Protein AF-A0A2G9TGH9-F1 (afdb_monomer_lite)

Foldseek 3Di:
DDPQQDDQLLVCLLLLNLVSNVVVLVVCPVVDDLVVSLCVQCRATPVGDGSLNSLVPDDPVSDPDPCSSVSSNCSSVVSPHD

Structure (mmCIF, N/CA/C/O backbone):
data_AF-A0A2G9TGH9-F1
#
_entry.id   AF-A0A2G9TGH9-F1
#
loop_
_atom_site.group_PDB
_atom_site.id
_atom_site.type_symbol
_atom_site.label_atom_id
_atom_site.label_alt_id
_atom_site.label_comp_id
_atom_site.label_asym_id
_atom_site.label_entity_id
_atom_site.label_seq_id
_atom_site.pdbx_PDB_ins_code
_atom_site.Cartn_x
_atom_site.Cartn_y
_atom_site.Cartn_z
_atom_site.occupancy
_atom_site.B_iso_or_equiv
_atom_site.auth_seq_id
_atom_site.auth_comp_id
_atom_site.auth_asym_id
_atom_site.auth_atom_id
_atom_site.pdbx_PDB_model_num
ATOM 1 N N . MET A 1 1 ? 6.905 5.961 11.434 1.00 63.16 1 MET A N 1
ATOM 2 C CA . MET A 1 1 ? 7.038 6.598 10.106 1.00 63.16 1 MET A CA 1
ATOM 3 C C . MET A 1 1 ? 8.524 6.657 9.797 1.00 63.16 1 MET A C 1
ATOM 5 O O . MET A 1 1 ? 9.291 6.904 10.725 1.00 63.16 1 MET A O 1
ATOM 9 N N . SER A 1 2 ? 8.939 6.342 8.573 1.00 81.25 2 SER A N 1
ATOM 10 C CA . SER A 1 2 ? 10.350 6.428 8.168 1.00 81.25 2 SER A CA 1
ATOM 11 C C . SER A 1 2 ? 10.791 7.893 7.994 1.00 81.25 2 SER A C 1
ATOM 13 O O . SER A 1 2 ? 9.983 8.814 8.126 1.00 81.25 2 SER A O 1
ATOM 15 N N . LYS A 1 3 ? 12.069 8.118 7.649 1.00 78.94 3 LYS A N 1
ATOM 16 C CA . LYS A 1 3 ? 12.600 9.460 7.336 1.00 78.94 3 LYS A CA 1
ATOM 17 C C . LYS A 1 3 ? 11.907 10.124 6.132 1.00 78.94 3 LYS A C 1
ATOM 19 O O . LYS A 1 3 ? 11.826 11.345 6.095 1.00 78.94 3 LYS A O 1
ATOM 24 N N . SER A 1 4 ? 11.384 9.334 5.194 1.00 87.31 4 SER A N 1
ATOM 25 C CA . SER A 1 4 ? 10.598 9.762 4.021 1.00 87.31 4 SER A CA 1
ATOM 26 C C . SER A 1 4 ? 9.106 9.952 4.327 1.00 87.31 4 SER A C 1
ATOM 28 O O . SER A 1 4 ? 8.326 10.315 3.451 1.00 87.31 4 SER A O 1
ATOM 30 N N . GLY A 1 5 ? 8.675 9.698 5.564 1.00 93.88 5 GLY A N 1
ATOM 31 C CA . GLY A 1 5 ? 7.262 9.734 5.912 1.00 93.88 5 GLY A CA 1
ATOM 32 C C . GLY A 1 5 ? 6.492 8.475 5.493 1.00 93.88 5 GLY A C 1
ATOM 33 O O . GLY A 1 5 ? 5.265 8.468 5.513 1.00 93.88 5 GLY A O 1
ATOM 34 N N . GLU A 1 6 ? 7.168 7.377 5.159 1.00 96.19 6 GLU A N 1
ATOM 35 C CA . GLU A 1 6 ? 6.481 6.125 4.841 1.00 96.19 6 GLU A CA 1
ATOM 36 C C . GLU A 1 6 ? 5.909 5.468 6.106 1.00 96.19 6 GLU A C 1
ATOM 38 O 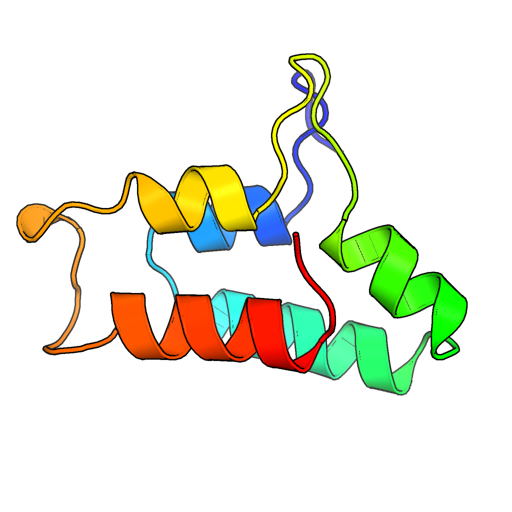O . GLU A 1 6 ? 6.491 5.485 7.202 1.00 96.19 6 GLU A O 1
ATOM 43 N N . THR A 1 7 ? 4.735 4.871 5.940 1.00 97.44 7 THR A N 1
ATOM 44 C CA . THR A 1 7 ? 4.105 3.971 6.914 1.00 97.44 7 THR A CA 1
ATOM 45 C C . THR A 1 7 ? 4.423 2.523 6.535 1.00 97.44 7 THR A C 1
ATOM 47 O O . THR A 1 7 ? 4.803 2.271 5.391 1.00 97.44 7 THR A O 1
ATOM 50 N N . PRO A 1 8 ? 4.229 1.551 7.443 1.00 97.69 8 PRO A N 1
ATOM 51 C CA . PRO A 1 8 ? 4.344 0.137 7.089 1.00 97.69 8 PRO A CA 1
ATOM 52 C C . PRO A 1 8 ? 3.500 -0.249 5.866 1.00 97.69 8 PRO A C 1
ATOM 54 O O . PRO A 1 8 ? 3.961 -1.018 5.031 1.00 97.69 8 PRO A O 1
ATOM 57 N N . LEU A 1 9 ? 2.309 0.344 5.713 1.00 98.19 9 LEU A N 1
ATOM 58 C CA . LEU A 1 9 ? 1.446 0.093 4.560 1.00 98.19 9 LEU A CA 1
ATOM 59 C C . LEU A 1 9 ? 2.051 0.583 3.232 1.00 98.19 9 LEU A C 1
ATOM 61 O O . LEU A 1 9 ? 1.933 -0.117 2.234 1.00 98.19 9 LEU A O 1
ATOM 65 N N . HIS A 1 10 ? 2.740 1.732 3.217 1.00 98.31 10 HIS A N 1
ATOM 66 C CA . HIS A 1 10 ? 3.465 2.192 2.022 1.00 98.31 10 HIS A CA 1
ATOM 67 C C . HIS A 1 10 ? 4.539 1.186 1.603 1.00 98.31 10 HIS A C 1
ATOM 69 O O . HIS A 1 10 ? 4.633 0.832 0.433 1.00 98.31 10 HIS A O 1
ATOM 75 N N . VAL A 1 11 ? 5.323 0.700 2.570 1.00 98.00 11 VAL A N 1
ATOM 76 C CA . VAL A 1 11 ? 6.413 -0.249 2.311 1.00 98.00 11 VAL A CA 1
ATOM 77 C C . VAL A 1 11 ? 5.869 -1.587 1.802 1.00 98.00 11 VAL A C 1
ATOM 79 O O . VAL A 1 11 ? 6.421 -2.150 0.857 1.00 98.00 11 VAL A O 1
ATOM 82 N N . ALA A 1 12 ? 4.768 -2.073 2.386 1.00 98.38 12 ALA A N 1
ATOM 83 C CA . ALA A 1 12 ? 4.089 -3.281 1.923 1.00 98.38 12 ALA A CA 1
ATOM 84 C C . ALA A 1 12 ? 3.576 -3.118 0.483 1.00 98.38 12 ALA A C 1
ATOM 86 O O . ALA A 1 12 ? 3.855 -3.972 -0.356 1.00 98.38 12 ALA A O 1
ATOM 87 N N . ALA A 1 13 ? 2.919 -1.992 0.177 1.00 98.38 13 ALA A N 1
ATOM 88 C CA . ALA A 1 13 ? 2.402 -1.714 -1.159 1.00 98.38 13 ALA A CA 1
ATOM 89 C C . ALA A 1 13 ? 3.518 -1.612 -2.209 1.00 98.38 13 ALA A C 1
ATOM 91 O O . ALA A 1 13 ? 3.457 -2.267 -3.243 1.00 98.38 13 ALA A O 1
ATOM 92 N N . LYS A 1 14 ? 4.592 -0.876 -1.901 1.00 97.50 14 LYS A N 1
ATOM 93 C CA . LYS A 1 14 ? 5.770 -0.733 -2.770 1.00 97.50 14 LYS A CA 1
ATOM 94 C C . LYS A 1 14 ? 6.458 -2.064 -3.084 1.00 97.50 14 LYS A C 1
ATOM 96 O O . LYS A 1 14 ? 7.108 -2.191 -4.114 1.00 97.50 14 LYS A O 1
ATOM 101 N N . SER A 1 15 ? 6.323 -3.047 -2.197 1.00 97.50 15 SER A N 1
ATOM 102 C CA . SER A 1 15 ? 6.905 -4.381 -2.365 1.00 97.50 15 SER A CA 1
ATOM 103 C C . SER A 1 15 ? 5.915 -5.389 -2.961 1.00 97.50 15 SER A C 1
ATOM 105 O O . SER A 1 15 ? 6.204 -6.577 -2.917 1.00 97.50 15 SER A O 1
ATOM 107 N N . CYS A 1 16 ? 4.741 -4.945 -3.434 1.00 98.38 16 CYS A N 1
ATOM 108 C CA . CYS A 1 16 ? 3.629 -5.801 -3.867 1.00 98.38 16 CYS A CA 1
ATOM 109 C C . CYS A 1 16 ? 3.220 -6.857 -2.817 1.00 98.38 16 CYS A C 1
ATOM 111 O O . CYS A 1 16 ? 2.627 -7.862 -3.157 1.00 98.38 16 CYS A O 1
ATOM 113 N N . ASN A 1 17 ? 3.511 -6.659 -1.526 1.00 98.44 17 ASN A N 1
ATOM 114 C CA . ASN A 1 17 ? 3.301 -7.694 -0.512 1.00 98.44 17 ASN A CA 1
ATOM 115 C C . ASN A 1 17 ? 1.867 -7.635 0.031 1.00 98.44 17 ASN A C 1
ATOM 117 O O . ASN A 1 17 ? 1.574 -6.906 0.992 1.00 98.44 17 ASN A O 1
ATOM 121 N N . TYR A 1 18 ? 0.974 -8.388 -0.610 1.00 98.62 18 TYR A N 1
ATOM 122 C CA . TYR A 1 18 ? -0.448 -8.405 -0.279 1.00 98.62 18 TYR A CA 1
ATOM 123 C C . TYR A 1 18 ? -0.709 -8.893 1.149 1.00 98.62 18 TYR A C 1
ATOM 125 O O . TYR A 1 18 ? -1.460 -8.251 1.885 1.00 98.62 18 TYR A O 1
ATOM 133 N N . GLU A 1 19 ? -0.080 -9.986 1.573 1.00 98.38 19 GLU A N 1
ATOM 134 C CA . GLU A 1 19 ? -0.300 -10.588 2.889 1.00 98.38 19 GLU A CA 1
ATOM 135 C C . GLU A 1 19 ? 0.087 -9.624 4.018 1.00 98.38 19 GLU A C 1
ATOM 137 O O . GLU A 1 19 ? -0.656 -9.466 4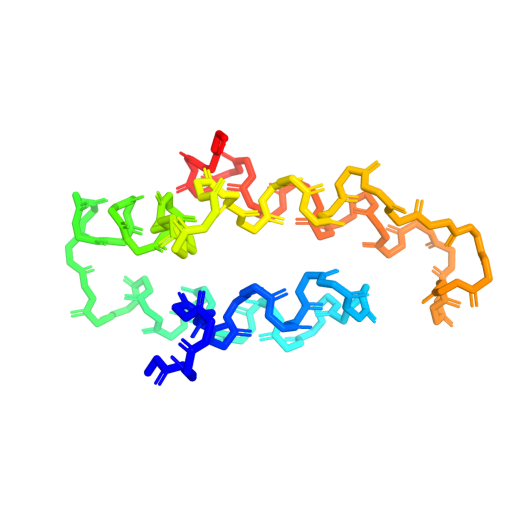.992 1.00 98.38 19 GLU A O 1
ATOM 142 N N . ALA A 1 20 ? 1.218 -8.926 3.879 1.00 98.56 20 ALA A N 1
ATOM 143 C CA . ALA A 1 20 ? 1.639 -7.920 4.847 1.00 98.56 20 ALA A CA 1
ATOM 144 C C . ALA A 1 20 ? 0.669 -6.733 4.879 1.00 98.56 20 ALA A C 1
ATOM 146 O O . ALA A 1 20 ? 0.279 -6.287 5.963 1.00 98.56 20 ALA A O 1
ATOM 147 N N . ALA A 1 21 ? 0.248 -6.234 3.712 1.00 98.56 21 ALA A N 1
ATOM 148 C CA . ALA A 1 21 ? -0.732 -5.156 3.630 1.00 98.56 21 ALA A CA 1
ATOM 149 C C . ALA A 1 21 ? -2.062 -5.561 4.286 1.00 98.56 21 ALA A C 1
ATOM 151 O O . ALA A 1 21 ? -2.596 -4.806 5.099 1.00 98.56 21 ALA A O 1
ATOM 152 N N . GLN A 1 22 ? -2.562 -6.768 4.009 1.00 98.56 22 GLN A N 1
ATOM 153 C CA . GLN A 1 22 ? -3.797 -7.294 4.589 1.00 98.56 22 GLN A CA 1
ATOM 154 C C . GLN A 1 22 ? -3.708 -7.392 6.111 1.00 98.56 22 GLN A C 1
ATOM 156 O O . GLN A 1 22 ? -4.634 -6.959 6.802 1.00 98.56 22 GLN A O 1
ATOM 161 N N . LEU A 1 23 ? -2.599 -7.910 6.644 1.00 98.56 23 LEU A N 1
ATOM 162 C CA . LEU A 1 23 ? -2.383 -8.006 8.086 1.00 98.56 23 LEU A CA 1
ATOM 163 C C . LEU A 1 23 ? -2.403 -6.622 8.748 1.00 98.56 23 LEU A C 1
ATOM 165 O O . LEU A 1 23 ? -3.080 -6.433 9.760 1.00 98.56 23 LEU A O 1
ATOM 169 N N . ILE A 1 24 ? -1.703 -5.646 8.161 1.00 98.31 24 ILE A N 1
ATOM 170 C CA . ILE A 1 24 ? -1.655 -4.267 8.664 1.00 98.31 24 ILE A CA 1
ATOM 171 C C . ILE A 1 24 ? -3.055 -3.653 8.662 1.00 98.31 24 ILE A C 1
ATOM 173 O O . ILE A 1 24 ? -3.504 -3.159 9.695 1.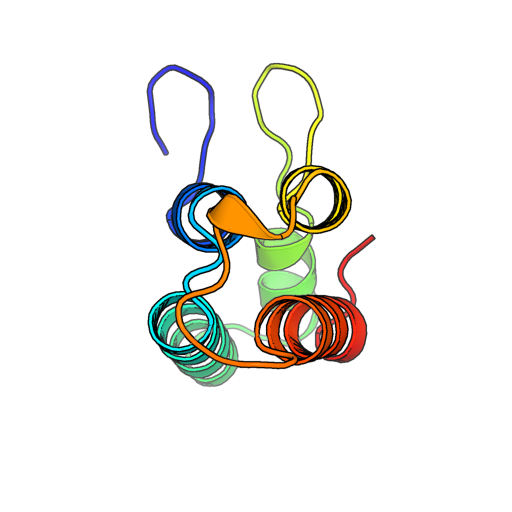00 98.31 24 ILE A O 1
ATOM 177 N N . VAL A 1 25 ? -3.749 -3.687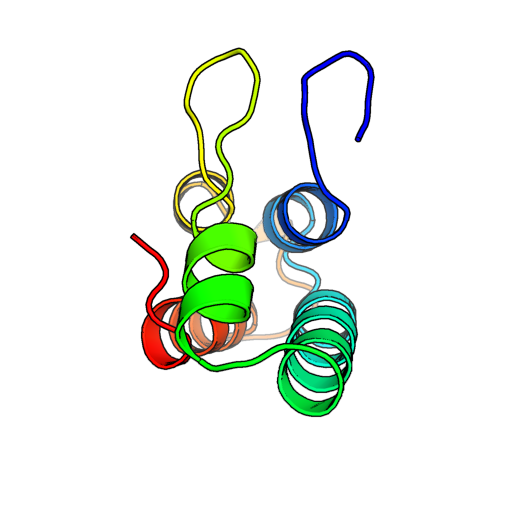 7.521 1.00 97.75 25 VAL A N 1
ATOM 178 C CA . VAL A 1 25 ? -5.075 -3.076 7.367 1.00 97.75 25 VAL A CA 1
ATOM 179 C C . VAL A 1 25 ? -6.080 -3.716 8.320 1.00 97.75 25 VAL A C 1
ATOM 181 O O . VAL A 1 25 ? -6.776 -2.995 9.030 1.00 97.75 25 VAL A O 1
ATOM 184 N N . THR A 1 26 ? -6.096 -5.046 8.418 1.00 97.25 26 THR A N 1
ATOM 185 C CA . THR A 1 26 ? -6.995 -5.778 9.324 1.00 97.25 26 THR A CA 1
ATOM 186 C C . THR A 1 26 ? -6.735 -5.414 10.782 1.00 97.25 26 THR A C 1
ATOM 188 O O . THR A 1 26 ? -7.670 -5.118 11.523 1.00 97.25 26 THR A O 1
ATOM 191 N N . HIS A 1 27 ? -5.468 -5.381 11.201 1.00 97.62 27 HIS A N 1
ATOM 192 C CA . HIS A 1 27 ? -5.119 -5.031 12.574 1.00 97.62 27 HIS A CA 1
ATOM 193 C C . HIS A 1 27 ? -5.489 -3.578 12.911 1.00 97.62 27 HIS A C 1
ATOM 195 O O . HIS A 1 27 ? -6.030 -3.299 13.984 1.00 97.62 27 HIS A O 1
ATOM 201 N N . MET A 1 28 ? -5.257 -2.648 11.980 1.00 96.69 28 MET A N 1
ATOM 202 C CA . MET A 1 28 ? -5.676 -1.255 12.138 1.00 96.69 28 MET A CA 1
ATOM 203 C C . MET A 1 28 ? -7.203 -1.129 12.181 1.00 96.69 28 MET A C 1
ATOM 205 O O . MET A 1 28 ? -7.707 -0.397 13.024 1.00 96.69 28 MET A O 1
ATOM 209 N N . ALA A 1 29 ? -7.944 -1.871 11.353 1.00 94.81 29 ALA A N 1
ATOM 210 C CA . ALA A 1 29 ? -9.411 -1.833 11.307 1.00 94.81 29 ALA A CA 1
ATOM 211 C C . ALA A 1 29 ? -10.059 -2.331 12.604 1.00 94.81 29 ALA A C 1
ATOM 213 O O . ALA A 1 29 ? -11.140 -1.884 12.970 1.00 94.81 29 ALA A O 1
ATOM 214 N N . GLN A 1 30 ? -9.395 -3.251 13.304 1.00 96.44 30 GLN A N 1
ATOM 215 C CA . GLN A 1 30 ? -9.833 -3.746 14.610 1.00 96.44 30 GLN A CA 1
ATOM 216 C C . GLN A 1 30 ? -9.545 -2.767 15.754 1.00 96.44 30 GLN A C 1
ATOM 218 O O . GLN A 1 30 ? -10.187 -2.844 16.798 1.00 96.44 30 GLN A O 1
ATOM 223 N N . THR A 1 31 ? -8.560 -1.883 15.579 1.00 96.31 31 THR A N 1
ATOM 224 C CA . THR A 1 31 ? -8.047 -1.014 16.650 1.00 96.31 31 THR A CA 1
ATOM 225 C C . THR A 1 31 ? -8.549 0.424 16.525 1.00 96.31 31 THR A C 1
ATOM 227 O O . THR A 1 31 ? -8.704 1.116 17.528 1.00 96.31 31 THR A O 1
ATOM 230 N N . LEU A 1 32 ? -8.782 0.884 15.298 1.00 95.94 32 LEU A N 1
ATOM 231 C CA . LEU A 1 32 ? -9.133 2.257 14.960 1.00 95.94 32 LEU A CA 1
ATOM 232 C C . LEU A 1 32 ? -10.604 2.362 14.570 1.00 95.94 32 LEU A C 1
ATOM 234 O O . LEU A 1 32 ? -11.193 1.425 14.030 1.00 95.94 32 LEU A O 1
ATOM 238 N N . ASN A 1 33 ? -11.189 3.539 14.777 1.00 96.44 33 ASN A N 1
ATOM 239 C CA . ASN A 1 33 ? -12.515 3.814 14.234 1.00 96.44 33 ASN A CA 1
ATOM 240 C C . ASN A 1 33 ? -12.463 4.018 12.696 1.00 96.44 33 ASN A C 1
ATOM 242 O O . ASN A 1 33 ? -11.378 4.226 12.138 1.00 96.44 33 ASN A O 1
ATOM 246 N N . PRO A 1 34 ? -13.614 3.996 11.992 1.00 93.12 34 PRO A N 1
ATOM 247 C CA . PRO A 1 34 ? -13.660 4.104 10.530 1.00 93.12 34 PRO A CA 1
ATOM 248 C C . PRO A 1 34 ? -12.969 5.345 9.933 1.00 93.12 34 PRO A C 1
ATOM 250 O O . PRO A 1 34 ? -12.368 5.266 8.860 1.00 93.12 34 PRO A O 1
ATOM 253 N N . GLU A 1 35 ? -13.012 6.494 10.610 1.00 95.38 35 GLU A N 1
ATOM 254 C CA . GLU A 1 35 ? -12.356 7.715 10.127 1.00 95.38 35 GLU A CA 1
ATOM 255 C C . GLU A 1 35 ? -10.836 7.647 10.301 1.00 95.38 35 GLU A C 1
ATOM 257 O O . GLU A 1 35 ? -10.072 8.059 9.424 1.00 95.38 35 GLU A O 1
ATOM 262 N N . GLU A 1 36 ? -10.383 7.090 11.422 1.00 96.62 36 GLU A N 1
ATOM 263 C CA . GLU A 1 36 ? -8.968 6.925 11.737 1.00 96.62 36 GLU A CA 1
ATOM 264 C C . GLU A 1 36 ? -8.283 5.921 10.814 1.00 96.62 36 GLU A C 1
ATOM 266 O O . GLU A 1 36 ? -7.193 6.216 10.312 1.00 96.62 36 GLU A O 1
ATOM 271 N N . ILE A 1 37 ? -8.917 4.778 10.522 1.00 95.81 37 ILE A N 1
ATOM 272 C CA . ILE A 1 37 ? -8.377 3.850 9.524 1.00 95.81 37 ILE A CA 1
ATOM 273 C C . ILE A 1 37 ? -8.326 4.514 8.152 1.00 95.81 37 ILE A C 1
ATOM 275 O O . ILE A 1 37 ? -7.277 4.487 7.513 1.00 95.81 37 ILE A O 1
ATOM 279 N N . ARG A 1 38 ? -9.388 5.205 7.719 1.00 95.88 38 ARG A N 1
ATOM 280 C CA . ARG A 1 38 ? -9.385 5.918 6.434 1.00 95.88 38 ARG A CA 1
ATOM 281 C C . ARG A 1 38 ? -8.247 6.937 6.365 1.00 95.88 38 ARG A C 1
ATOM 283 O O . ARG A 1 38 ? -7.578 7.044 5.336 1.00 95.88 38 ARG A O 1
ATOM 290 N N . LYS A 1 39 ? -7.976 7.658 7.456 1.00 97.12 39 LYS A N 1
ATOM 291 C CA . LYS A 1 39 ? -6.842 8.587 7.566 1.00 97.12 39 LYS A CA 1
ATOM 292 C C . LYS A 1 39 ? -5.489 7.872 7.533 1.00 97.12 39 LYS A C 1
ATOM 294 O O . LYS A 1 39 ? -4.537 8.422 6.984 1.00 97.12 39 LYS A O 1
ATOM 299 N N . TYR A 1 40 ? -5.388 6.679 8.111 1.00 96.94 40 TYR A N 1
ATOM 300 C CA . TYR A 1 40 ? -4.181 5.857 8.061 1.00 96.94 40 TYR A CA 1
ATOM 301 C C . TYR A 1 40 ? -3.895 5.347 6.641 1.00 96.94 40 TYR A C 1
ATOM 303 O O . TYR A 1 40 ? -2.773 5.517 6.165 1.00 96.94 40 TYR A O 1
ATOM 311 N N . ILE A 1 41 ? -4.900 4.792 5.949 1.00 97.38 41 ILE A N 1
ATOM 312 C CA . ILE A 1 41 ? -4.776 4.308 4.561 1.00 97.38 41 ILE A CA 1
ATOM 313 C C . ILE A 1 41 ? -4.350 5.448 3.626 1.00 97.38 41 ILE A C 1
ATOM 315 O O . ILE A 1 41 ? -3.456 5.278 2.802 1.00 97.38 41 ILE A O 1
ATOM 319 N N . ASN A 1 42 ? -4.941 6.633 3.803 1.00 98.12 42 ASN A N 1
ATOM 320 C CA . ASN A 1 42 ? -4.653 7.827 3.002 1.00 98.12 42 ASN A CA 1
ATOM 321 C C . ASN A 1 42 ? -3.507 8.684 3.559 1.00 98.12 42 ASN A C 1
ATOM 323 O O . ASN A 1 42 ? -3.349 9.847 3.171 1.00 98.12 42 ASN A O 1
ATOM 327 N N . LYS A 1 43 ? -2.715 8.160 4.503 1.00 97.81 43 LYS A N 1
ATOM 328 C CA . LYS A 1 43 ? -1.549 8.885 5.005 1.00 97.81 43 LYS A CA 1
ATOM 329 C C . LYS A 1 43 ? -0.609 9.138 3.832 1.00 97.81 43 LYS A C 1
ATOM 331 O O . LYS A 1 43 ? -0.323 8.225 3.072 1.00 97.81 43 LYS A O 1
ATOM 336 N N . ARG A 1 44 ? -0.120 10.370 3.719 1.00 97.81 44 ARG A N 1
ATOM 337 C CA . ARG A 1 44 ? 0.845 10.755 2.691 1.00 97.81 44 ARG A CA 1
ATOM 338 C C . ARG A 1 44 ? 2.275 10.695 3.222 1.00 97.81 44 ARG A C 1
ATOM 340 O O . ARG A 1 44 ? 2.504 11.015 4.395 1.00 97.81 44 ARG A O 1
ATOM 347 N N . THR A 1 45 ? 3.210 10.310 2.360 1.00 97.56 45 THR A N 1
ATOM 348 C CA . THR A 1 45 ? 4.652 10.504 2.563 1.00 97.56 45 THR A CA 1
ATOM 349 C C . THR A 1 45 ? 5.012 11.991 2.510 1.00 97.56 45 THR A C 1
ATOM 351 O O . THR A 1 45 ? 4.161 12.839 2.228 1.00 97.56 45 THR A O 1
ATOM 354 N N . ASN A 1 46 ? 6.280 12.323 2.761 1.00 96.88 46 ASN A N 1
ATOM 355 C CA . ASN A 1 46 ? 6.768 13.701 2.654 1.00 96.88 46 ASN A CA 1
ATOM 356 C C . ASN A 1 46 ? 6.630 14.263 1.226 1.00 96.88 46 ASN A C 1
ATOM 358 O O . ASN A 1 46 ? 6.417 15.461 1.070 1.00 96.88 46 ASN A O 1
ATOM 362 N N . ASP A 1 47 ? 6.682 13.392 0.215 1.00 96.12 47 ASP A N 1
ATOM 363 C CA . ASP A 1 47 ? 6.508 13.744 -1.201 1.00 96.12 47 ASP A CA 1
ATOM 364 C C . ASP A 1 47 ? 5.033 13.725 -1.644 1.00 96.12 47 ASP A C 1
ATOM 366 O O . ASP A 1 47 ? 4.712 13.983 -2.800 1.00 96.12 47 ASP A O 1
ATOM 370 N N . GLY A 1 48 ? 4.104 13.433 -0.727 1.00 97.31 48 GLY A N 1
ATOM 371 C CA . GLY A 1 48 ? 2.667 13.493 -0.985 1.00 97.31 48 GLY A CA 1
ATOM 372 C C . GLY A 1 48 ? 2.028 12.198 -1.495 1.00 97.31 48 GLY A C 1
ATOM 373 O O . GLY A 1 48 ? 0.816 12.208 -1.728 1.00 97.31 48 GLY A O 1
ATOM 374 N N . PHE A 1 49 ? 2.785 11.103 -1.619 1.00 97.75 49 PHE A N 1
ATOM 375 C CA . PHE A 1 49 ? 2.298 9.804 -2.101 1.00 97.75 49 PHE A CA 1
ATOM 376 C C . PHE A 1 49 ? 1.545 9.021 -1.024 1.00 97.75 49 PHE A C 1
ATOM 378 O O . PHE A 1 49 ? 1.913 9.075 0.146 1.00 97.75 49 PHE A O 1
ATOM 385 N N . THR A 1 50 ? 0.517 8.276 -1.428 1.00 98.25 50 THR A N 1
ATOM 386 C CA . THR A 1 50 ? -0.218 7.312 -0.586 1.00 98.25 50 THR A CA 1
ATOM 387 C C . THR A 1 50 ? 0.200 5.878 -0.920 1.00 98.25 50 THR A C 1
ATOM 389 O O . THR A 1 50 ? 0.916 5.639 -1.893 1.00 98.25 50 THR A O 1
ATOM 392 N N . ALA A 1 51 ? -0.270 4.892 -0.151 1.00 98.25 51 ALA A N 1
ATOM 393 C CA . ALA A 1 51 ? -0.057 3.479 -0.482 1.00 98.25 51 ALA A CA 1
ATOM 394 C C . ALA A 1 51 ? -0.656 3.092 -1.849 1.00 98.25 51 ALA A C 1
ATOM 396 O O . ALA A 1 51 ? -0.100 2.236 -2.530 1.00 98.25 51 ALA A O 1
ATOM 397 N N . VAL A 1 52 ? -1.739 3.758 -2.275 1.00 98.31 52 VAL A N 1
ATOM 398 C CA . VAL A 1 52 ? -2.355 3.560 -3.598 1.00 98.31 52 VAL A CA 1
ATOM 399 C C . VAL A 1 52 ? -1.414 3.984 -4.724 1.00 98.31 52 VAL A C 1
ATOM 401 O O . VAL A 1 52 ? -1.318 3.273 -5.717 1.00 98.31 52 VAL A O 1
ATOM 404 N N . HIS A 1 53 ? -0.668 5.083 -4.553 1.00 98.38 53 HIS A N 1
ATOM 405 C CA . HIS A 1 53 ? 0.314 5.517 -5.554 1.00 98.38 53 HIS A CA 1
ATOM 406 C C . HIS A 1 53 ? 1.382 4.442 -5.777 1.00 98.38 53 HIS A C 1
ATOM 408 O O . HIS A 1 53 ? 1.645 4.075 -6.914 1.00 98.38 53 HIS A O 1
ATOM 414 N N . TYR A 1 54 ? 1.929 3.874 -4.697 1.00 98.19 54 TYR A N 1
ATOM 415 C CA . TYR A 1 54 ? 2.902 2.787 -4.817 1.00 98.19 54 TYR A CA 1
ATOM 416 C C . TYR A 1 54 ? 2.300 1.512 -5.414 1.00 98.19 54 TYR A C 1
ATOM 418 O O . TYR A 1 54 ? 2.970 0.844 -6.191 1.00 98.19 54 TYR A O 1
ATOM 426 N N . ALA A 1 55 ? 1.049 1.177 -5.082 1.00 98.25 55 ALA A N 1
ATOM 427 C CA . ALA A 1 55 ? 0.375 0.021 -5.670 1.00 98.25 55 ALA A CA 1
ATOM 428 C C . ALA A 1 55 ? 0.143 0.187 -7.185 1.00 98.25 55 ALA A C 1
ATOM 430 O O . ALA A 1 55 ? 0.240 -0.783 -7.929 1.00 98.25 55 ALA A O 1
ATOM 431 N N . ALA A 1 56 ? -0.118 1.411 -7.652 1.00 98.06 56 ALA A N 1
ATOM 432 C CA . ALA A 1 56 ? -0.309 1.711 -9.071 1.00 98.06 56 ALA A CA 1
ATOM 433 C C . ALA A 1 56 ? 0.989 1.644 -9.900 1.00 98.06 56 ALA A C 1
ATOM 435 O O . ALA A 1 56 ? 0.925 1.533 -11.122 1.00 98.06 56 ALA A O 1
ATOM 436 N N . GLU A 1 57 ? 2.154 1.714 -9.251 1.00 97.69 57 GLU A N 1
ATOM 437 C CA . GLU A 1 57 ? 3.470 1.602 -9.895 1.00 97.69 57 GLU A CA 1
ATOM 438 C C . GLU A 1 57 ? 3.991 0.157 -9.963 1.00 97.69 57 GLU A C 1
ATOM 440 O O . GLU A 1 57 ? 5.075 -0.066 -10.499 1.00 97.69 57 GLU A O 1
ATOM 445 N N . ILE A 1 58 ? 3.242 -0.821 -9.438 1.00 98.00 58 ILE A N 1
ATOM 446 C CA . ILE A 1 58 ? 3.659 -2.226 -9.426 1.00 98.00 58 ILE A CA 1
ATOM 447 C C . ILE A 1 58 ? 3.804 -2.754 -10.854 1.00 98.00 58 ILE A C 1
ATOM 449 O O . ILE A 1 58 ? 2.890 -2.669 -11.677 1.00 98.00 58 ILE A O 1
ATOM 453 N N . THR A 1 59 ? 4.951 -3.367 -11.122 1.00 97.38 59 THR A N 1
ATOM 454 C CA . THR A 1 59 ? 5.242 -4.062 -12.375 1.00 97.38 59 THR A CA 1
ATOM 455 C C . THR A 1 59 ? 5.206 -5.579 -12.203 1.00 97.38 59 THR A C 1
ATOM 457 O O . THR A 1 59 ? 5.254 -6.122 -11.098 1.00 97.38 59 THR A O 1
ATOM 460 N N . SER A 1 60 ? 5.121 -6.304 -13.320 1.00 94.75 60 SER A N 1
ATOM 461 C CA . SER A 1 60 ? 4.933 -7.759 -13.306 1.00 94.75 60 SER A CA 1
ATOM 462 C C . SER A 1 60 ? 6.078 -8.552 -12.662 1.00 94.75 60 SER A C 1
ATOM 464 O O . SER A 1 60 ? 5.872 -9.681 -12.235 1.00 94.75 60 SER A O 1
ATOM 466 N N . ASP A 1 61 ? 7.285 -7.993 -12.608 1.00 96.56 61 ASP A N 1
ATOM 467 C CA . ASP A 1 61 ? 8.458 -8.588 -11.955 1.00 96.56 61 ASP A CA 1
ATOM 468 C C . ASP A 1 61 ? 8.419 -8.500 -10.423 1.00 96.56 61 ASP A C 1
ATOM 470 O O . ASP A 1 61 ? 9.165 -9.214 -9.756 1.00 96.56 61 ASP A O 1
ATOM 474 N N . GLN A 1 62 ? 7.536 -7.670 -9.861 1.00 96.94 62 GLN A N 1
ATOM 475 C CA . GLN A 1 62 ? 7.331 -7.555 -8.416 1.00 96.94 62 GLN A CA 1
ATOM 476 C C . GLN A 1 62 ? 6.269 -8.525 -7.881 1.00 96.94 62 GLN A C 1
ATOM 478 O O . GLN A 1 62 ? 6.137 -8.666 -6.668 1.00 96.94 62 GLN A O 1
ATOM 483 N N . LEU A 1 63 ? 5.510 -9.180 -8.765 1.00 97.62 63 LEU A N 1
ATOM 484 C CA . LEU A 1 63 ? 4.482 -10.152 -8.397 1.00 97.62 63 LEU A CA 1
ATOM 485 C C . LEU A 1 63 ? 5.127 -11.421 -7.824 1.00 97.62 63 LEU A C 1
ATOM 487 O O . LEU A 1 63 ? 5.926 -12.084 -8.488 1.00 97.62 63 LEU A O 1
ATOM 491 N N . HIS A 1 64 ? 4.703 -11.832 -6.635 1.00 96.94 64 HIS A N 1
ATOM 492 C CA . HIS A 1 64 ? 5.024 -13.137 -6.059 1.00 96.94 64 HIS A CA 1
ATOM 493 C C . HIS A 1 64 ? 4.082 -14.228 -6.585 1.00 96.94 64 HIS A C 1
ATOM 495 O O . HIS A 1 64 ? 4.462 -15.398 -6.670 1.00 96.94 64 HIS A O 1
ATOM 501 N N . PHE A 1 65 ? 2.852 -13.856 -6.955 1.00 97.44 65 PHE A N 1
ATOM 502 C CA . PHE A 1 65 ? 1.873 -14.743 -7.582 1.00 97.44 65 PHE A CA 1
ATOM 503 C C . PHE A 1 65 ? 0.920 -13.981 -8.526 1.00 97.44 65 PHE A C 1
ATOM 505 O O . PHE A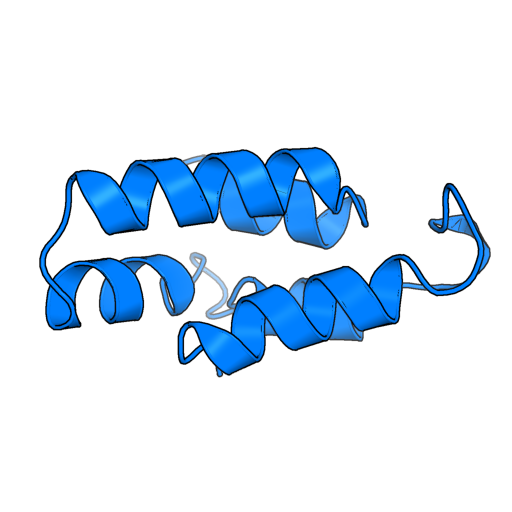 1 65 ? 0.743 -12.769 -8.391 1.00 97.44 65 PHE A O 1
ATOM 512 N N . PRO A 1 66 ? 0.263 -14.667 -9.486 1.00 97.81 66 PRO A N 1
ATOM 513 C CA . PRO A 1 66 ? -0.646 -14.009 -10.424 1.00 97.81 66 PRO A CA 1
ATOM 514 C C . PRO A 1 66 ? -1.808 -13.273 -9.735 1.00 97.81 66 PRO A C 1
ATOM 516 O O . PRO A 1 66 ? -2.575 -13.876 -8.980 1.00 97.81 66 PRO A O 1
ATOM 519 N N . GLY A 1 67 ? -1.961 -11.982 -10.045 1.00 97.31 67 GLY A N 1
ATOM 520 C CA . GLY A 1 67 ? -3.049 -11.127 -9.553 1.00 97.31 67 GLY A CA 1
ATOM 521 C C . GLY A 1 67 ? -2.872 -10.601 -8.125 1.00 97.31 67 GLY A C 1
ATOM 522 O O . GLY A 1 67 ? -3.847 -10.159 -7.515 1.00 97.31 67 GLY A O 1
ATOM 523 N N . GLU A 1 68 ? -1.670 -10.691 -7.558 1.00 98.38 68 GLU A N 1
ATOM 524 C CA . GLU A 1 68 ? -1.349 -10.128 -6.243 1.00 98.38 68 GLU A CA 1
ATOM 525 C C . GLU A 1 68 ? -1.546 -8.607 -6.185 1.00 98.38 68 GLU A C 1
ATOM 527 O O . GLU A 1 68 ? -2.193 -8.100 -5.268 1.00 98.38 68 GLU A O 1
ATOM 532 N N . ASP A 1 69 ? -1.064 -7.899 -7.201 1.00 98.19 69 ASP A N 1
ATOM 533 C CA . ASP A 1 69 ? -1.237 -6.462 -7.414 1.00 98.19 69 ASP A CA 1
ATOM 534 C C . ASP A 1 69 ? -2.714 -6.046 -7.377 1.00 98.19 69 ASP A C 1
ATOM 536 O O . ASP A 1 69 ? -3.093 -5.121 -6.658 1.00 98.19 69 ASP A O 1
ATOM 540 N N . ALA A 1 70 ? -3.582 -6.787 -8.070 1.00 98.19 70 ALA A N 1
ATOM 541 C CA . ALA A 1 70 ? -5.016 -6.535 -8.083 1.00 98.19 70 ALA A CA 1
ATOM 542 C C . ALA A 1 70 ? -5.644 -6.756 -6.699 1.00 98.19 70 ALA A C 1
ATOM 544 O O . ALA A 1 70 ? -6.487 -5.968 -6.267 1.00 98.19 70 ALA A O 1
ATOM 545 N N . LYS A 1 71 ? -5.228 -7.799 -5.967 1.00 98.56 71 LYS A N 1
ATOM 546 C CA . LYS A 1 71 ? -5.696 -8.033 -4.589 1.00 98.56 71 LYS A CA 1
ATOM 547 C C . LYS A 1 71 ? -5.259 -6.915 -3.647 1.00 98.56 71 LYS A C 1
ATOM 549 O O . LYS A 1 71 ? -6.062 -6.466 -2.830 1.00 98.56 71 LYS A O 1
ATOM 554 N N . LEU A 1 72 ? -4.012 -6.469 -3.762 1.00 98.69 72 LEU A N 1
ATOM 555 C CA . LEU A 1 72 ? -3.471 -5.355 -2.992 1.00 98.69 72 LEU A CA 1
ATOM 556 C C . LEU A 1 72 ? -4.210 -4.053 -3.311 1.00 98.69 72 LEU A C 1
ATOM 558 O O . LEU A 1 72 ? -4.611 -3.343 -2.390 1.00 98.69 72 LEU A O 1
ATOM 562 N N . MET A 1 73 ? -4.450 -3.765 -4.591 1.00 98.44 73 MET A N 1
ATOM 563 C CA . MET A 1 73 ? -5.191 -2.581 -5.011 1.00 98.44 73 MET A CA 1
ATOM 564 C C . MET A 1 73 ? -6.615 -2.601 -4.443 1.00 98.44 73 MET A C 1
ATOM 566 O O . MET A 1 73 ? -7.030 -1.644 -3.790 1.00 98.44 73 MET A O 1
ATOM 570 N N . ASN A 1 74 ? -7.332 -3.716 -4.604 1.00 98.38 74 ASN A N 1
ATOM 571 C CA . ASN A 1 74 ? -8.689 -3.872 -4.078 1.00 98.38 74 ASN A CA 1
ATOM 572 C C . ASN A 1 74 ? -8.729 -3.699 -2.558 1.00 98.38 74 ASN A C 1
ATOM 574 O O . ASN A 1 74 ? -9.545 -2.931 -2.062 1.00 98.38 74 ASN A O 1
ATOM 578 N N . LEU A 1 75 ? -7.791 -4.305 -1.820 1.00 98.44 75 LEU A N 1
ATOM 579 C CA . LEU A 1 75 ? -7.689 -4.130 -0.369 1.00 98.44 75 LEU A CA 1
ATOM 580 C C . LEU A 1 75 ? -7.605 -2.648 0.027 1.00 98.44 75 LEU A C 1
ATOM 582 O O . LEU A 1 75 ? -8.275 -2.230 0.972 1.00 98.44 75 LEU A O 1
ATOM 586 N N . LEU A 1 76 ? -6.783 -1.858 -0.670 1.00 98.06 76 LEU A N 1
ATOM 587 C CA . LEU A 1 76 ? -6.627 -0.432 -0.383 1.00 98.06 76 LEU A CA 1
ATOM 588 C C . LEU A 1 76 ? -7.903 0.353 -0.715 1.00 98.06 76 LEU A C 1
ATOM 590 O O . LEU A 1 76 ? -8.335 1.162 0.107 1.00 98.06 76 LEU A O 1
ATOM 594 N N . ILE A 1 77 ? -8.519 0.104 -1.874 1.00 97.81 77 ILE A N 1
ATOM 595 C CA . ILE A 1 77 ? -9.750 0.786 -2.309 1.00 97.81 77 ILE A CA 1
ATOM 596 C C . ILE A 1 77 ? -10.934 0.447 -1.394 1.00 97.81 77 ILE A C 1
ATOM 598 O O . ILE A 1 77 ? -11.652 1.356 -0.973 1.00 97.81 77 ILE A O 1
ATOM 602 N N . ASP A 1 78 ? -11.089 -0.819 -1.003 1.00 96.31 78 ASP A N 1
ATOM 603 C CA . ASP A 1 78 ? -12.158 -1.288 -0.111 1.00 96.31 78 ASP A CA 1
ATOM 604 C C . ASP A 1 78 ? -12.104 -0.605 1.266 1.00 96.31 78 ASP A C 1
ATOM 606 O O . ASP A 1 78 ? -13.133 -0.386 1.905 1.00 96.31 78 ASP A O 1
ATOM 610 N N . HIS A 1 79 ? -10.909 -0.197 1.705 1.00 95.31 79 HIS A N 1
ATOM 611 C CA . HIS A 1 79 ? -10.696 0.549 2.952 1.00 95.31 79 HIS A CA 1
ATOM 612 C C . HIS A 1 79 ? -10.602 2.071 2.735 1.00 95.31 79 HIS A C 1
ATOM 614 O O . HIS A 1 79 ? -10.204 2.827 3.627 1.00 95.31 79 HIS A O 1
ATOM 620 N N . GLY A 1 80 ? -11.010 2.546 1.556 1.00 95.06 80 GLY A N 1
ATOM 621 C CA . GLY A 1 80 ? -11.152 3.960 1.227 1.00 95.06 80 GLY A CA 1
ATOM 622 C C . GLY A 1 80 ? -9.859 4.662 0.819 1.00 95.06 80 GLY A C 1
ATOM 623 O O . GLY A 1 80 ? -9.788 5.891 0.943 1.00 95.06 80 GLY A O 1
ATOM 624 N N . GLY A 1 81 ? -8.850 3.911 0.380 1.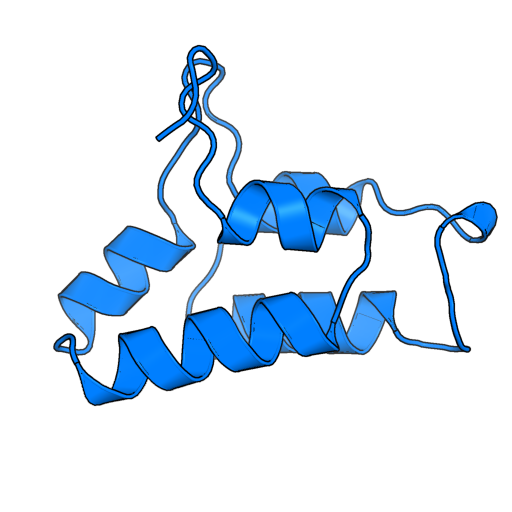00 94.94 81 GLY A N 1
ATOM 625 C CA . GLY A 1 81 ? -7.617 4.438 -0.196 1.00 94.94 81 GLY A CA 1
ATOM 626 C C . GLY A 1 81 ? -7.865 5.189 -1.500 1.00 94.94 81 GLY A C 1
ATOM 627 O O . GLY A 1 81 ? -8.694 4.780 -2.311 1.00 94.94 81 GLY A O 1
ATOM 628 N N . GLN A 1 82 ? -7.154 6.303 -1.666 1.00 91.19 82 GLN A N 1
ATOM 629 C CA . GLN A 1 82 ? -7.168 7.197 -2.824 1.00 91.19 82 GLN A CA 1
ATOM 630 C C . GLN A 1 82 ? -5.755 7.710 -3.132 1.00 91.19 82 GLN A C 1
ATOM 632 O O . GLN A 1 82 ? -4.863 7.659 -2.242 1.00 91.19 82 GLN A O 1
#

InterPro domains:
  IPR002110 Ankyrin repeat [PF12796] (3-57)
  IPR002110 Ankyrin repeat [PS50088] (4-36)
  IPR002110 Ankyrin repeat [SM00248] (4-36)
  IPR002110 Ankyrin repeat [SM00248] (47-82)
  IPR036770 Ankyrin repeat-containing domain superfamily [G3DSA:1.25.40.20] (1-82)
  IPR036770 Ankyrin repeat-containing domain superfamily [SSF48403] (2-80)

Sequence (82 aa):
MSKSGETPLHVAAKSCNYEAAQLIVTHMAQTLNPEEIRKYINKRTNDGFTAVHYAAEITSDQLHFPGEDAKLMNLLIDHGGQ

Radius of gyration: 11.81 Å; chains: 1; bounding box: 26×28×30 Å

Organism: Teladorsagia circumcincta (NCBI:txid45464)

pLDDT: mean 96.31, std 4.85, range [63.16, 98.69]

Secondary structure (DSSP, 8-state):
--TT---HHHHHHHTT-HHHHHHHHHHHHHHS-HHHHHHHHT---TTS--HHHHHHT--GGG-SSTTHHHHHHHHHHHTT--